Protein AF-A0A2D0JXX6-F1 (afdb_monomer_lite)

Radius of gyration: 14.84 Å; chains: 1; bounding box: 37×28×41 Å

pLDDT: mean 76.77, std 14.78, range [36.53, 92.88]

Sequence (84 aa):
MSADVVRKKNKGNYSYVIVIVGNEPEYSFKVIKYVKTRGKENKGKTKREIIFDEVLNLEQVLLLDDGVLKECIQEITNGGLNEK

Structure (mmCIF, N/CA/C/O backbone):
data_AF-A0A2D0JXX6-F1
#
_entry.id   AF-A0A2D0JXX6-F1
#
loop_
_atom_site.group_PDB
_atom_site.id
_atom_site.type_symbol
_atom_site.label_atom_id
_atom_site.label_alt_id
_atom_site.label_comp_id
_atom_site.label_asym_id
_atom_site.label_entity_id
_atom_site.label_seq_id
_atom_site.pdbx_PDB_ins_code
_atom_site.Cartn_x
_atom_site.Cartn_y
_atom_site.Cartn_z
_atom_site.occupancy
_atom_site.B_iso_or_equiv
_atom_site.auth_seq_id
_atom_site.auth_comp_id
_atom_site.auth_asym_id
_atom_site.auth_atom_id
_atom_site.pdbx_PDB_model_num
ATOM 1 N N . MET A 1 1 ? 1.575 -17.243 -16.920 1.00 39.78 1 MET A N 1
ATOM 2 C CA . MET A 1 1 ? 0.815 -16.370 -16.003 1.00 39.78 1 MET A CA 1
ATOM 3 C C . MET A 1 1 ? 1.755 -16.008 -14.876 1.00 39.78 1 MET A C 1
ATOM 5 O O . MET A 1 1 ? 2.050 -16.864 -14.051 1.00 39.78 1 MET A O 1
ATOM 9 N N . SER A 1 2 ? 2.331 -14.810 -14.937 1.00 47.78 2 SER A N 1
ATOM 10 C CA . SER A 1 2 ? 3.182 -14.260 -13.882 1.00 47.78 2 SER A CA 1
ATOM 11 C C . SER A 1 2 ? 2.350 -14.212 -12.603 1.00 47.78 2 SER A C 1
ATOM 13 O O . SER A 1 2 ? 1.232 -13.707 -12.635 1.00 47.78 2 SER A O 1
ATOM 15 N N . ALA A 1 3 ? 2.830 -14.822 -11.521 1.00 54.09 3 ALA A N 1
ATOM 16 C CA . ALA A 1 3 ? 2.103 -14.823 -10.261 1.00 54.09 3 ALA A CA 1
ATOM 17 C C . ALA A 1 3 ? 1.927 -13.375 -9.787 1.00 54.09 3 ALA A C 1
ATOM 19 O O . ALA A 1 3 ? 2.919 -12.660 -9.648 1.00 54.09 3 ALA A O 1
ATOM 20 N N . ASP A 1 4 ? 0.687 -12.951 -9.538 1.00 63.94 4 ASP A N 1
ATOM 21 C CA . ASP A 1 4 ? 0.405 -11.667 -8.906 1.00 63.94 4 ASP A CA 1
ATOM 22 C C . ASP A 1 4 ? 1.200 -11.577 -7.594 1.00 63.94 4 ASP A C 1
ATOM 24 O O . ASP A 1 4 ? 0.962 -12.325 -6.637 1.00 63.94 4 ASP A O 1
ATOM 28 N N . VAL A 1 5 ? 2.193 -10.687 -7.541 1.00 68.25 5 VAL A N 1
ATOM 29 C CA . VAL A 1 5 ? 2.998 -10.501 -6.332 1.00 68.25 5 VAL A CA 1
ATOM 30 C C . VAL A 1 5 ? 2.154 -9.718 -5.337 1.00 68.25 5 VAL A C 1
ATOM 32 O O . VAL A 1 5 ? 1.964 -8.508 -5.468 1.00 68.25 5 VAL A O 1
ATOM 35 N N . VAL A 1 6 ? 1.642 -10.421 -4.327 1.00 78.00 6 VAL A N 1
ATOM 36 C CA . VAL A 1 6 ? 0.863 -9.820 -3.241 1.00 78.00 6 VAL A CA 1
ATOM 37 C C . VAL A 1 6 ? 1.779 -9.508 -2.062 1.00 78.00 6 VAL A C 1
ATOM 39 O O . VAL A 1 6 ? 2.295 -10.410 -1.397 1.00 78.00 6 VAL A O 1
ATOM 42 N N . ARG A 1 7 ? 1.937 -8.224 -1.737 1.00 83.00 7 ARG A N 1
ATOM 43 C CA . ARG A 1 7 ? 2.651 -7.769 -0.536 1.00 83.00 7 ARG A CA 1
ATOM 44 C C . ARG A 1 7 ? 1.688 -7.186 0.485 1.00 83.00 7 ARG A 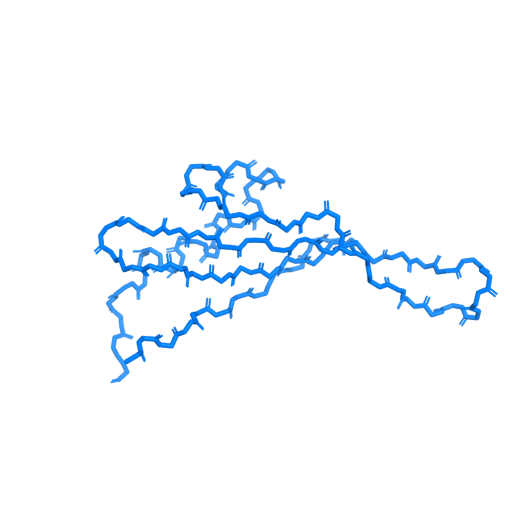C 1
ATOM 46 O O . ARG A 1 7 ? 0.692 -6.556 0.146 1.00 83.00 7 ARG A O 1
ATOM 53 N N . LYS A 1 8 ? 1.990 -7.405 1.766 1.00 86.69 8 LYS A N 1
ATOM 54 C CA . LYS A 1 8 ? 1.200 -6.891 2.890 1.00 86.69 8 LYS A CA 1
ATOM 55 C C . LYS A 1 8 ? 2.091 -6.078 3.817 1.00 86.69 8 LYS A C 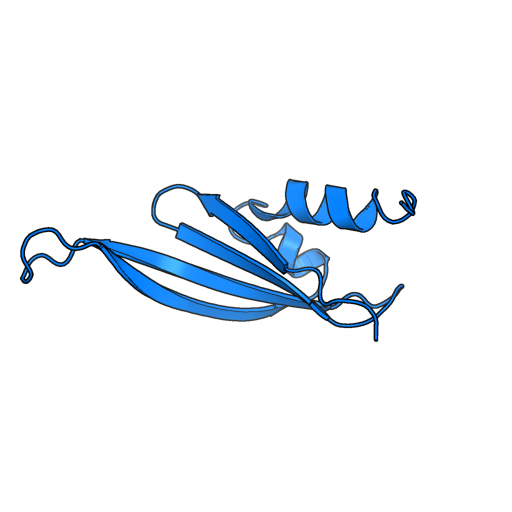1
ATOM 57 O O . LYS A 1 8 ? 3.096 -6.597 4.297 1.00 86.69 8 LYS A O 1
ATOM 62 N N . LYS A 1 9 ? 1.703 -4.839 4.121 1.00 86.19 9 LYS A N 1
ATOM 63 C CA . LYS A 1 9 ? 2.406 -3.962 5.075 1.00 86.19 9 LYS A CA 1
ATOM 64 C C . LYS A 1 9 ? 1.426 -3.488 6.144 1.00 86.19 9 LYS A C 1
ATOM 66 O O . LYS A 1 9 ? 0.247 -3.291 5.876 1.00 86.19 9 LYS A O 1
ATOM 71 N N . ASN A 1 10 ? 1.892 -3.317 7.375 1.00 87.00 10 ASN A N 1
ATOM 72 C CA . ASN A 1 10 ? 1.089 -2.779 8.474 1.00 87.00 10 ASN A CA 1
ATOM 73 C C . ASN A 1 10 ? 1.744 -1.496 8.995 1.00 87.00 10 ASN A C 1
ATOM 75 O O . ASN A 1 10 ? 2.962 -1.470 9.156 1.00 87.00 10 ASN A O 1
ATOM 79 N N . LYS A 1 11 ? 0.950 -0.462 9.298 1.00 85.94 11 LYS A N 1
ATOM 80 C CA . LYS A 1 11 ? 1.409 0.773 9.960 1.00 85.94 11 LYS A CA 1
ATOM 81 C C . LYS A 1 11 ? 0.340 1.233 10.946 1.00 85.94 11 LYS A C 1
ATOM 83 O O . LYS A 1 11 ? -0.732 1.681 10.545 1.00 85.94 11 LYS A O 1
ATOM 88 N N . GLY A 1 12 ? 0.617 1.078 12.241 1.00 86.50 12 GLY A N 1
ATOM 89 C CA . GLY A 1 12 ? -0.340 1.377 13.310 1.00 86.50 12 GLY A CA 1
ATOM 90 C C . GLY A 1 12 ? -1.657 0.611 13.145 1.00 86.50 12 GLY A C 1
ATOM 91 O O . GLY A 1 12 ? -1.670 -0.618 13.025 1.00 86.50 12 GLY A O 1
ATOM 92 N N . ASN A 1 13 ? -2.767 1.350 13.094 1.00 89.31 13 ASN A N 1
ATOM 93 C CA . ASN A 1 13 ? -4.102 0.788 12.880 1.00 89.31 13 ASN A CA 1
ATOM 94 C C . ASN A 1 13 ? -4.393 0.457 11.412 1.00 89.31 13 ASN A C 1
ATOM 96 O O . ASN A 1 13 ? -5.461 -0.065 11.125 1.00 89.31 13 ASN A O 1
ATOM 100 N N . TYR A 1 14 ? -3.472 0.710 10.484 1.00 90.12 14 TYR A N 1
ATOM 101 C CA . TYR A 1 14 ? -3.684 0.447 9.067 1.00 90.12 14 TYR A CA 1
ATOM 102 C C . TYR A 1 14 ? -2.967 -0.820 8.597 1.00 90.12 14 TYR A C 1
ATOM 104 O O . TYR A 1 14 ? -1.881 -1.173 9.072 1.00 90.12 14 TYR A O 1
ATOM 112 N N . SER A 1 15 ? -3.580 -1.499 7.636 1.00 90.50 15 SER A N 1
ATOM 113 C CA . SER A 1 15 ? -3.001 -2.607 6.880 1.00 90.50 15 SER A CA 1
ATOM 114 C C . SER A 1 15 ? -3.141 -2.308 5.395 1.00 90.50 15 SER A C 1
ATOM 116 O O . SER A 1 15 ? -4.201 -1.883 4.962 1.00 90.50 15 SER A O 1
ATOM 118 N N . TYR A 1 16 ? -2.099 -2.564 4.622 1.00 90.06 16 TYR A N 1
ATOM 119 C CA . TYR A 1 16 ? -2.044 -2.335 3.185 1.00 90.06 16 TYR A CA 1
ATOM 120 C C . TYR A 1 16 ? -1.821 -3.672 2.497 1.00 90.06 16 TYR A C 1
ATOM 122 O O . TYR A 1 16 ? -0.991 -4.468 2.947 1.00 90.06 16 TYR A O 1
ATOM 130 N N . VAL A 1 17 ? -2.552 -3.911 1.420 1.00 89.62 17 VAL A N 1
ATOM 131 C CA . VAL A 1 17 ? -2.327 -5.005 0.480 1.00 89.62 17 VAL A CA 1
ATOM 132 C C . VAL A 1 17 ? -1.977 -4.361 -0.849 1.00 89.62 17 VAL A C 1
ATOM 134 O O . VAL A 1 17 ? -2.735 -3.531 -1.335 1.00 89.62 17 VAL A O 1
ATOM 137 N N . ILE A 1 18 ? -0.830 -4.723 -1.408 1.00 87.75 18 ILE A N 1
ATOM 138 C CA . ILE A 1 18 ? -0.379 -4.261 -2.716 1.00 87.75 18 ILE A CA 1
ATOM 139 C C . ILE A 1 18 ? -0.338 -5.475 -3.626 1.00 87.75 18 ILE A C 1
ATOM 141 O O . ILE A 1 18 ? 0.249 -6.496 -3.260 1.00 87.75 18 ILE A O 1
ATOM 145 N N . VAL A 1 19 ? -0.948 -5.350 -4.793 1.00 86.69 19 VAL A N 1
ATOM 146 C CA . VAL A 1 19 ? -0.858 -6.322 -5.874 1.00 86.69 19 VAL A CA 1
ATOM 147 C C . VAL A 1 19 ? -0.242 -5.614 -7.065 1.00 86.69 19 VAL A C 1
ATOM 149 O O . VAL A 1 19 ? -0.736 -4.566 -7.480 1.00 86.69 19 VAL A O 1
ATOM 152 N N . ILE A 1 20 ? 0.846 -6.164 -7.589 1.00 81.31 20 ILE A N 1
ATOM 153 C CA . ILE A 1 20 ? 1.424 -5.675 -8.839 1.00 81.31 20 ILE A CA 1
ATOM 154 C C . ILE A 1 20 ? 0.565 -6.205 -9.980 1.00 81.31 20 ILE A C 1
ATOM 156 O O . ILE A 1 20 ? 0.339 -7.408 -10.076 1.00 81.31 20 ILE A O 1
ATOM 160 N N . VAL A 1 21 ? 0.096 -5.300 -10.825 1.00 78.88 21 VAL A N 1
ATOM 161 C CA . VAL A 1 21 ? -0.723 -5.582 -11.996 1.00 78.88 21 VAL A CA 1
ATOM 162 C C . VAL A 1 21 ? 0.023 -5.053 -13.216 1.00 78.88 21 VAL A C 1
ATOM 164 O O . VAL A 1 21 ? 0.412 -3.888 -13.259 1.00 78.88 21 VAL A O 1
ATOM 167 N N . GLY A 1 22 ? 0.217 -5.907 -14.216 1.00 70.62 22 GLY A N 1
ATOM 168 C CA . GLY A 1 22 ? 0.976 -5.568 -15.420 1.00 70.62 22 GLY A CA 1
ATOM 169 C C . GLY A 1 22 ? 2.426 -6.047 -15.376 1.00 70.62 22 GLY A C 1
ATOM 170 O O . GLY A 1 22 ? 2.883 -6.626 -14.391 1.00 70.62 22 GLY A O 1
ATOM 171 N N . ASN A 1 23 ? 3.124 -5.841 -16.490 1.00 68.56 23 ASN A N 1
ATOM 172 C CA . ASN A 1 23 ? 4.527 -6.201 -16.653 1.00 68.56 23 ASN A CA 1
ATOM 173 C C . ASN A 1 23 ? 5.361 -4.935 -16.843 1.00 68.56 23 ASN A C 1
ATOM 175 O O . ASN A 1 23 ? 4.853 -3.889 -17.245 1.00 68.56 23 ASN A O 1
ATOM 179 N N . GLU A 1 24 ? 6.655 -5.070 -16.590 1.00 60.78 24 GLU A N 1
ATOM 180 C CA . GLU A 1 24 ? 7.650 -4.049 -16.885 1.00 60.78 24 GLU A CA 1
ATOM 181 C C . GLU A 1 24 ? 7.526 -3.550 -18.340 1.00 60.78 24 GLU A C 1
ATOM 183 O O . GLU A 1 24 ? 7.336 -4.375 -19.241 1.00 60.78 24 GLU A O 1
ATOM 188 N N . PRO A 1 25 ? 7.624 -2.231 -18.609 1.00 65.06 25 PRO A N 1
ATOM 189 C CA . PRO A 1 25 ? 7.953 -1.129 -17.691 1.00 65.06 25 PRO A CA 1
ATOM 190 C C . PRO A 1 25 ? 6.743 -0.443 -17.024 1.00 65.06 25 PRO A C 1
ATOM 192 O O . PRO A 1 25 ? 6.921 0.378 -16.125 1.00 65.06 25 PRO A O 1
ATOM 195 N N . GLU A 1 26 ? 5.516 -0.756 -17.440 1.00 70.94 26 GLU A N 1
ATOM 196 C CA . GLU A 1 26 ? 4.291 -0.084 -16.984 1.00 70.94 26 GLU A CA 1
ATOM 197 C C . GLU A 1 26 ? 3.644 -0.834 -15.814 1.00 70.94 26 GLU A C 1
ATOM 199 O O . GLU A 1 26 ? 2.537 -1.372 -15.903 1.00 70.94 26 GLU A O 1
ATOM 204 N N . TYR A 1 27 ? 4.350 -0.875 -14.683 1.00 75.62 27 TYR A N 1
ATOM 205 C CA . TYR A 1 27 ? 3.797 -1.440 -13.457 1.00 75.62 27 TYR A CA 1
ATOM 206 C C . TYR A 1 27 ? 2.626 -0.596 -12.946 1.00 75.62 27 TYR A C 1
ATOM 208 O O . TYR A 1 27 ? 2.774 0.587 -12.630 1.00 75.62 27 TYR A O 1
ATOM 216 N N . SER A 1 28 ? 1.469 -1.235 -12.802 1.00 83.94 28 SER A N 1
ATOM 217 C CA . SER A 1 28 ? 0.345 -0.714 -12.033 1.00 83.94 28 SER A CA 1
ATOM 218 C C . SER A 1 28 ? 0.285 -1.419 -10.683 1.00 83.94 28 SER A C 1
ATOM 220 O O . SER A 1 28 ? 0.604 -2.599 -10.556 1.00 83.94 28 SER A O 1
ATOM 222 N N . PHE A 1 29 ? -0.141 -0.712 -9.646 1.00 86.81 29 PHE A N 1
ATOM 223 C CA . PHE A 1 29 ? -0.202 -1.250 -8.294 1.00 86.81 29 PHE A CA 1
ATOM 224 C C . PHE A 1 29 ? -1.624 -1.128 -7.782 1.00 86.81 29 PHE A C 1
ATOM 226 O O . PHE A 1 29 ? -2.093 -0.033 -7.474 1.00 86.81 29 PHE A O 1
ATOM 233 N N . LYS A 1 30 ? -2.319 -2.254 -7.646 1.00 90.38 30 LYS A N 1
ATOM 234 C CA . LYS A 1 30 ? -3.584 -2.269 -6.923 1.00 90.38 30 LYS A CA 1
ATOM 235 C C . LYS A 1 30 ? -3.288 -2.207 -5.430 1.00 90.38 30 LYS A C 1
ATOM 237 O O . LYS A 1 30 ? -2.679 -3.125 -4.880 1.00 90.38 30 LYS A O 1
ATOM 242 N N . VAL A 1 31 ? -3.717 -1.136 -4.774 1.00 90.25 31 VAL A N 1
ATOM 243 C CA . VAL A 1 31 ? -3.481 -0.895 -3.351 1.00 90.25 31 VAL A CA 1
ATOM 244 C C . VAL A 1 31 ? -4.805 -0.892 -2.604 1.00 90.25 31 VAL A C 1
ATOM 246 O O . VAL A 1 31 ? -5.675 -0.066 -2.860 1.00 90.25 31 VAL A O 1
ATOM 249 N N . ILE A 1 32 ? -4.922 -1.782 -1.619 1.00 92.06 32 ILE A N 1
ATOM 250 C CA . ILE A 1 32 ? -6.065 -1.856 -0.710 1.00 92.06 32 ILE A CA 1
ATOM 251 C C . ILE A 1 32 ? -5.606 -1.495 0.702 1.00 92.06 32 ILE A C 1
ATOM 253 O O . ILE A 1 32 ? -4.775 -2.196 1.289 1.00 92.06 32 ILE A O 1
ATOM 257 N N . LYS A 1 33 ? -6.161 -0.426 1.277 1.00 92.00 33 LYS A N 1
ATOM 258 C CA . LYS A 1 33 ? -5.927 -0.010 2.666 1.00 92.00 33 LYS A CA 1
ATOM 259 C C . LYS A 1 33 ? -7.108 -0.407 3.534 1.00 92.00 33 LYS A C 1
ATOM 261 O O . LYS A 1 33 ? -8.258 -0.062 3.268 1.00 92.00 33 LYS A O 1
ATOM 266 N N . TYR A 1 34 ? -6.792 -1.056 4.640 1.00 92.56 34 TYR A N 1
ATOM 267 C CA . TYR A 1 34 ? -7.717 -1.408 5.698 1.00 92.56 34 TYR A CA 1
ATOM 268 C C . TYR A 1 34 ? -7.399 -0.593 6.943 1.00 92.56 34 TYR A C 1
ATOM 270 O O . TYR A 1 34 ? -6.234 -0.484 7.326 1.00 92.56 34 TYR A O 1
ATOM 278 N N . VAL A 1 35 ? -8.422 -0.102 7.632 1.00 91.12 35 VAL A N 1
ATOM 279 C CA . VAL A 1 35 ? -8.313 0.408 9.001 1.00 91.12 35 VAL A CA 1
ATOM 280 C C . VAL A 1 35 ? -8.803 -0.649 9.985 1.00 91.12 35 VAL A C 1
ATOM 282 O O . VAL A 1 35 ? -9.826 -1.300 9.779 1.00 91.12 35 VAL A O 1
ATOM 285 N N . LYS A 1 36 ? -8.048 -0.850 11.061 1.00 88.00 36 LYS A N 1
ATOM 286 C CA . LYS A 1 36 ? -8.406 -1.686 12.203 1.00 88.00 36 LYS A CA 1
ATOM 287 C C . LYS A 1 36 ? -9.175 -0.821 13.187 1.00 88.00 36 LYS A C 1
ATOM 289 O O . LYS A 1 36 ? -8.587 0.013 13.874 1.00 88.00 36 LYS A O 1
ATOM 294 N N . THR A 1 37 ? -10.479 -1.035 13.267 1.00 81.69 37 THR A N 1
ATOM 295 C CA . THR A 1 37 ? -11.351 -0.373 14.235 1.00 81.69 37 THR A CA 1
ATOM 296 C C . THR A 1 37 ? -11.667 -1.345 15.367 1.00 81.69 37 THR A C 1
ATOM 298 O O . THR A 1 37 ? -11.940 -2.530 15.157 1.00 81.69 37 THR A O 1
ATOM 301 N N . ARG A 1 38 ? -11.583 -0.871 16.614 1.00 73.19 38 ARG A N 1
ATOM 302 C CA . ARG A 1 38 ? -12.039 -1.640 17.777 1.00 73.19 38 ARG A CA 1
ATOM 303 C C . ARG A 1 38 ? -13.513 -1.320 17.973 1.00 73.19 38 ARG A C 1
ATOM 305 O O . ARG A 1 38 ? -13.851 -0.191 18.319 1.00 73.19 38 ARG A O 1
ATOM 312 N N . GLY A 1 39 ? -14.385 -2.293 17.719 1.00 65.25 39 GLY A N 1
ATOM 313 C CA . GLY A 1 39 ? -15.821 -2.096 17.896 1.00 65.25 39 GLY A CA 1
ATOM 314 C C . GLY A 1 39 ? -16.135 -1.819 19.366 1.00 65.25 39 GLY A C 1
ATOM 315 O O . GLY A 1 39 ? -15.851 -2.662 20.217 1.00 65.25 39 GLY A O 1
ATOM 316 N N . LYS A 1 40 ? -16.714 -0.650 19.667 1.00 60.19 40 LYS A N 1
ATOM 317 C CA . LYS A 1 40 ? -17.172 -0.311 21.026 1.00 60.19 40 LYS A CA 1
ATOM 318 C C . LYS A 1 40 ? -18.323 -1.217 21.481 1.00 60.19 40 LYS A C 1
ATOM 320 O O . LYS A 1 40 ? -18.408 -1.534 22.658 1.00 60.19 40 LYS A O 1
ATOM 325 N N . GLU A 1 41 ? -19.148 -1.683 20.543 1.00 63.19 41 GLU A N 1
ATOM 326 C CA . GLU A 1 41 ? -20.380 -2.430 20.838 1.00 63.19 41 GLU A CA 1
ATOM 327 C C . GLU A 1 41 ? -20.204 -3.957 20.903 1.00 63.19 41 GLU A C 1
ATOM 329 O O . GLU A 1 41 ? -21.036 -4.646 21.479 1.00 63.19 41 GLU A O 1
ATOM 334 N N . ASN A 1 42 ? -19.106 -4.517 20.380 1.00 53.47 42 ASN A N 1
ATOM 335 C CA . ASN A 1 42 ? -18.923 -5.971 20.292 1.00 53.47 42 ASN A CA 1
ATOM 336 C C . ASN A 1 42 ? -17.618 -6.433 20.954 1.00 53.47 42 ASN A C 1
ATOM 338 O O . ASN A 1 42 ? -16.594 -6.588 20.290 1.00 53.47 42 ASN A O 1
ATOM 342 N N . LYS A 1 43 ? -17.675 -6.676 22.275 1.00 57.78 43 LYS A N 1
ATOM 343 C CA . LYS A 1 43 ? -16.730 -7.483 23.088 1.00 57.78 43 LYS A CA 1
ATOM 344 C C . LYS A 1 43 ? -15.253 -7.436 22.646 1.00 57.78 43 LYS A C 1
ATOM 346 O O . LYS A 1 43 ? -14.605 -8.471 22.517 1.00 57.78 43 LYS A O 1
ATOM 351 N N . GLY A 1 44 ? -14.709 -6.248 22.380 1.00 61.84 44 GLY A N 1
ATOM 352 C CA . GLY A 1 44 ? -13.290 -6.077 22.058 1.00 61.84 44 GLY A CA 1
ATOM 353 C C . GLY A 1 44 ? -12.800 -6.733 20.759 1.00 61.84 44 GLY A C 1
ATOM 354 O O . GLY A 1 44 ? -11.589 -6.882 20.606 1.00 61.84 44 GLY A O 1
ATOM 355 N N . LYS A 1 45 ? -13.682 -7.110 19.822 1.00 67.94 45 LYS A N 1
ATOM 356 C CA . LYS A 1 45 ? -13.264 -7.659 18.523 1.00 67.94 45 LYS A CA 1
ATOM 357 C C . LYS A 1 45 ? -12.754 -6.547 17.599 1.00 67.94 45 LYS A C 1
ATOM 359 O O . LYS A 1 45 ? -13.398 -5.510 17.428 1.00 67.94 45 LYS A O 1
ATOM 364 N N . THR A 1 46 ? -11.596 -6.780 16.987 1.00 73.31 46 THR A N 1
ATOM 365 C CA . THR A 1 46 ? -11.018 -5.899 15.964 1.00 73.31 46 THR A CA 1
ATOM 366 C C . THR A 1 46 ? -11.707 -6.157 14.627 1.00 73.31 46 THR A C 1
ATOM 368 O O . THR A 1 46 ? -11.621 -7.266 14.098 1.00 73.31 46 THR A O 1
ATOM 371 N N . LYS A 1 47 ? -12.367 -5.141 14.065 1.00 82.50 47 LYS A N 1
ATOM 372 C CA . LYS A 1 47 ? -12.888 -5.154 12.693 1.00 82.50 47 LYS A CA 1
ATOM 373 C C . LYS A 1 47 ? -11.837 -4.549 11.760 1.00 82.50 47 LYS A C 1
ATOM 375 O O . LYS A 1 47 ? -11.052 -3.697 12.172 1.00 82.50 47 LYS A O 1
ATOM 380 N N . ARG A 1 48 ? -11.788 -5.023 10.516 1.00 85.56 48 ARG A N 1
ATOM 381 C CA . ARG A 1 48 ? -11.024 -4.392 9.435 1.00 85.56 48 ARG A CA 1
ATOM 382 C C . ARG A 1 48 ? -12.008 -3.854 8.413 1.00 85.56 48 ARG A C 1
ATOM 384 O O . ARG A 1 48 ? -12.868 -4.603 7.961 1.00 85.56 48 ARG A O 1
ATOM 391 N N . GLU A 1 49 ? -11.875 -2.584 8.074 1.00 89.44 49 GLU A N 1
ATOM 392 C CA . GLU A 1 49 ? -12.733 -1.903 7.104 1.00 89.44 49 GLU A CA 1
ATOM 393 C C . GLU A 1 49 ? -11.862 -1.353 5.986 1.00 89.44 49 GLU A C 1
ATOM 395 O O . GLU A 1 49 ? -10.801 -0.793 6.259 1.00 89.44 49 GLU A O 1
ATOM 400 N N . ILE A 1 50 ? -12.277 -1.565 4.739 1.00 92.12 50 ILE A N 1
ATOM 401 C CA . ILE A 1 50 ? -11.582 -1.012 3.577 1.00 92.12 50 ILE A CA 1
ATOM 402 C C . ILE A 1 50 ? -11.870 0.485 3.543 1.00 92.12 50 ILE A C 1
ATOM 404 O O . ILE A 1 50 ? -13.024 0.895 3.630 1.00 92.12 50 ILE A O 1
ATOM 408 N N . ILE A 1 51 ? -10.815 1.283 3.434 1.00 92.25 51 ILE A N 1
ATOM 409 C CA . ILE A 1 51 ? -10.896 2.746 3.320 1.00 92.25 51 ILE A CA 1
ATOM 410 C C . ILE A 1 51 ? -10.218 3.269 2.050 1.00 92.25 51 ILE A C 1
ATOM 412 O O . ILE A 1 51 ? -10.255 4.465 1.791 1.00 92.25 51 ILE A O 1
ATOM 416 N N . PHE A 1 52 ? -9.574 2.384 1.286 1.00 92.25 52 PHE A N 1
ATOM 417 C CA . PHE A 1 52 ? -8.928 2.683 0.013 1.00 92.25 52 PHE A CA 1
ATOM 418 C C . PHE A 1 52 ? -8.826 1.386 -0.795 1.00 92.25 52 PHE A C 1
ATOM 420 O O . PHE A 1 52 ? -8.386 0.380 -0.237 1.00 92.25 52 PHE A O 1
ATOM 427 N N . ASP A 1 53 ? -9.2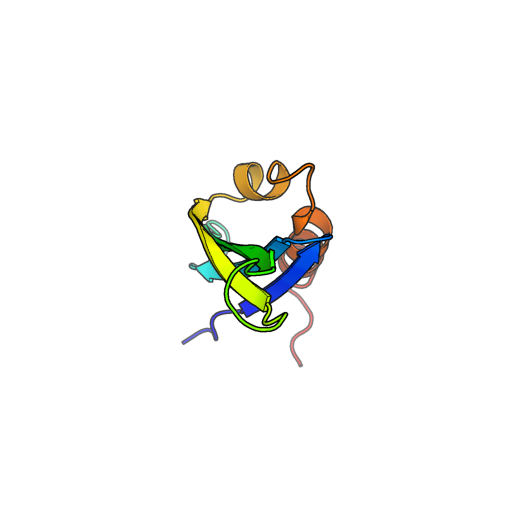26 1.401 -2.062 1.00 92.88 53 ASP A N 1
ATOM 428 C CA . ASP A 1 53 ? -9.067 0.299 -3.022 1.00 92.88 53 ASP A CA 1
ATOM 429 C C . ASP A 1 53 ? -8.941 0.911 -4.418 1.00 92.88 53 ASP A C 1
ATOM 431 O O . ASP A 1 53 ? -9.939 1.149 -5.089 1.00 92.88 53 ASP A O 1
ATOM 435 N N . GLU A 1 54 ? -7.713 1.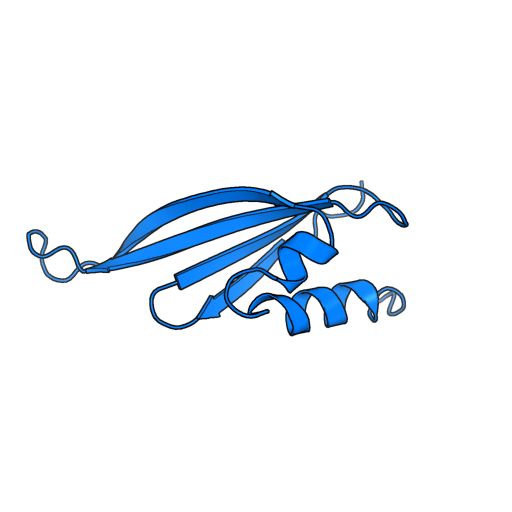238 -4.812 1.00 91.38 54 GLU A N 1
ATOM 436 C CA . GLU A 1 54 ? -7.432 1.945 -6.063 1.00 91.38 54 GLU A CA 1
ATOM 437 C C . GLU A 1 54 ? -6.239 1.318 -6.785 1.00 91.38 54 GLU A C 1
ATOM 439 O O . GLU A 1 54 ? -5.375 0.674 -6.176 1.00 91.38 54 GLU A O 1
ATOM 444 N N . VAL A 1 55 ? -6.178 1.532 -8.099 1.00 90.25 55 VAL A N 1
ATOM 445 C CA . VAL A 1 55 ? -5.009 1.201 -8.917 1.00 90.25 55 VAL A CA 1
ATOM 446 C C . VAL A 1 55 ? -4.180 2.463 -9.093 1.00 90.25 55 VAL A C 1
ATOM 448 O O . VAL A 1 55 ? -4.665 3.469 -9.600 1.00 90.25 55 VAL A O 1
ATOM 451 N N . LEU A 1 56 ? -2.928 2.398 -8.660 1.00 88.69 56 LEU A N 1
ATOM 452 C CA . LEU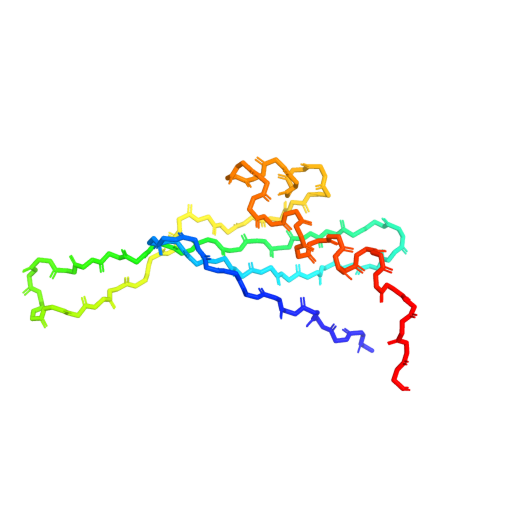 A 1 56 ? -2.009 3.523 -8.621 1.00 88.69 56 LEU A CA 1
ATOM 453 C C . LEU A 1 56 ? -0.787 3.257 -9.499 1.00 88.69 56 LEU A C 1
ATOM 455 O O . LEU A 1 56 ? -0.332 2.117 -9.624 1.00 88.69 56 LEU A O 1
ATOM 459 N N . ASN A 1 57 ? -0.222 4.322 -10.060 1.00 87.69 57 ASN A N 1
ATOM 460 C CA . ASN A 1 57 ? 1.102 4.276 -10.673 1.00 87.69 57 ASN A CA 1
ATOM 461 C C . ASN A 1 57 ? 2.212 4.365 -9.607 1.00 87.69 57 ASN A C 1
ATOM 463 O O . ASN A 1 57 ? 1.953 4.617 -8.426 1.00 87.69 57 ASN A O 1
ATOM 467 N N . LEU A 1 58 ? 3.463 4.163 -10.025 1.00 84.25 58 LEU A N 1
ATOM 468 C CA . LEU A 1 58 ? 4.622 4.171 -9.131 1.00 84.25 58 LEU A CA 1
ATOM 469 C C . LEU A 1 58 ? 4.706 5.446 -8.272 1.00 84.25 58 LEU A C 1
ATOM 471 O O . LEU A 1 58 ? 4.832 5.354 -7.052 1.00 84.25 58 LEU A O 1
ATOM 475 N N . GLU A 1 59 ? 4.604 6.626 -8.884 1.00 86.31 59 GLU A N 1
ATOM 476 C CA . GLU A 1 59 ? 4.707 7.907 -8.173 1.00 86.31 59 GLU A CA 1
ATOM 477 C C . GLU A 1 59 ? 3.604 8.068 -7.121 1.00 86.31 59 GLU A C 1
ATOM 479 O O . GLU A 1 59 ? 3.876 8.443 -5.980 1.00 86.31 59 GLU A O 1
ATOM 484 N N . GLN A 1 60 ? 2.366 7.706 -7.463 1.00 88.56 60 GLN A N 1
ATOM 485 C CA . GLN A 1 60 ? 1.227 7.767 -6.548 1.00 88.56 60 GLN A CA 1
ATOM 486 C C . GLN A 1 60 ? 1.401 6.836 -5.343 1.00 88.56 60 GLN A C 1
ATOM 488 O O . GLN A 1 60 ? 1.120 7.234 -4.212 1.00 88.56 60 GLN A O 1
ATOM 493 N N . VAL A 1 61 ? 1.898 5.611 -5.551 1.00 86.12 61 VAL A N 1
ATOM 494 C CA . VAL A 1 61 ? 2.169 4.676 -4.446 1.00 86.12 61 VAL A CA 1
ATOM 495 C C . VAL A 1 61 ? 3.284 5.189 -3.539 1.00 86.12 61 VAL A C 1
ATOM 497 O O . VAL A 1 61 ? 3.188 5.063 -2.317 1.00 86.12 61 VAL A O 1
ATOM 500 N N . LEU A 1 62 ? 4.337 5.776 -4.116 1.00 85.00 62 LEU A N 1
ATOM 501 C CA . LEU A 1 62 ? 5.463 6.331 -3.360 1.00 85.00 62 LEU A CA 1
ATOM 502 C C . LEU A 1 62 ? 5.059 7.526 -2.487 1.00 85.00 62 LEU A C 1
ATOM 504 O O . LEU A 1 62 ? 5.699 7.764 -1.462 1.00 85.00 62 LEU A O 1
ATOM 508 N N . LEU A 1 63 ? 3.999 8.241 -2.861 1.00 85.69 63 LEU A N 1
ATOM 509 C CA . LEU A 1 63 ? 3.442 9.356 -2.095 1.00 85.69 63 LEU A CA 1
ATOM 510 C C . LEU A 1 63 ? 2.382 8.922 -1.065 1.00 85.69 63 LEU A C 1
ATOM 512 O O . LEU A 1 63 ? 1.998 9.724 -0.213 1.00 85.69 63 LEU A O 1
ATOM 516 N N . LEU A 1 64 ? 1.920 7.667 -1.089 1.00 85.38 64 LEU A N 1
ATOM 517 C CA . LEU A 1 64 ? 0.860 7.203 -0.193 1.00 85.38 64 LEU A CA 1
ATOM 518 C C . LEU A 1 64 ? 1.338 7.100 1.271 1.00 85.38 64 LEU A C 1
ATOM 520 O O . LEU A 1 64 ? 2.312 6.405 1.575 1.00 85.38 64 LEU A O 1
ATOM 524 N N . ASP A 1 65 ? 0.602 7.749 2.184 1.00 80.31 65 ASP A N 1
ATOM 525 C CA . ASP A 1 65 ? 0.793 7.711 3.648 1.00 80.31 65 ASP A CA 1
ATOM 526 C C . ASP A 1 65 ? 2.254 7.950 4.094 1.00 80.31 65 ASP A C 1
ATOM 528 O O . ASP A 1 65 ? 2.819 7.191 4.904 1.00 80.31 65 ASP A O 1
ATOM 532 N N . ASP A 1 66 ? 2.851 9.011 3.538 1.00 80.75 66 ASP A N 1
ATOM 533 C CA . ASP A 1 66 ? 4.248 9.426 3.727 1.00 80.75 66 ASP A CA 1
ATOM 534 C C . ASP A 1 66 ? 5.249 8.349 3.289 1.00 80.75 66 ASP A C 1
ATOM 536 O O . ASP A 1 66 ? 6.216 8.034 3.988 1.00 80.75 66 ASP A O 1
ATOM 540 N N . GLY A 1 67 ? 4.979 7.717 2.146 1.00 76.88 67 GLY A N 1
ATOM 541 C CA . GLY A 1 67 ? 5.852 6.700 1.569 1.00 76.88 67 GLY A CA 1
ATOM 542 C C . GLY A 1 67 ? 5.907 5.410 2.381 1.00 76.88 67 GLY A C 1
ATOM 543 O O . GLY A 1 67 ? 6.916 4.708 2.348 1.00 76.88 67 GLY A O 1
ATOM 544 N N . VAL A 1 68 ? 4.830 5.042 3.087 1.00 80.50 68 VAL A N 1
ATOM 545 C CA . VAL A 1 68 ? 4.776 3.777 3.852 1.00 80.50 68 VAL A CA 1
ATOM 546 C C . VAL A 1 68 ? 5.053 2.547 2.982 1.00 80.50 68 VAL A C 1
ATOM 548 O O . VAL A 1 68 ? 5.545 1.527 3.469 1.00 80.50 68 VAL A O 1
ATOM 551 N N . LEU A 1 69 ? 4.732 2.646 1.694 1.00 81.38 69 LEU A N 1
ATOM 552 C CA . LEU A 1 69 ? 4.909 1.577 0.722 1.00 81.38 69 LEU A CA 1
ATOM 553 C C . LEU A 1 6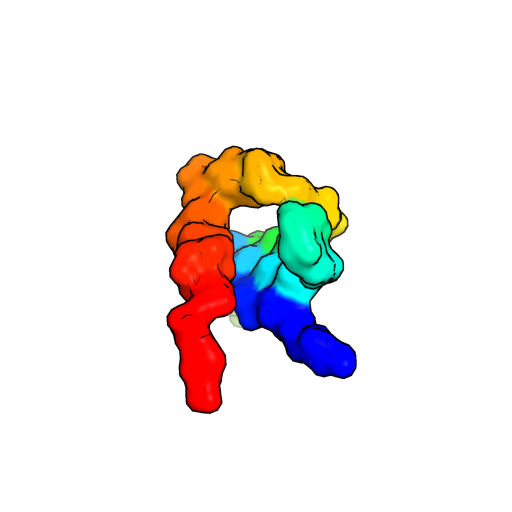9 ? 6.252 1.657 -0.013 1.00 81.38 69 LEU A C 1
ATOM 555 O O . LEU A 1 69 ? 6.587 0.717 -0.727 1.00 81.38 69 LEU A O 1
ATOM 559 N N . LYS A 1 70 ? 7.050 2.712 0.203 1.00 82.75 70 LYS A N 1
ATOM 560 C CA . LYS A 1 70 ? 8.303 2.965 -0.521 1.00 82.75 70 LYS A CA 1
ATOM 561 C C . LYS A 1 70 ? 9.282 1.802 -0.434 1.00 82.75 70 LYS A C 1
ATOM 563 O O . LYS A 1 70 ? 9.734 1.346 -1.472 1.00 82.75 70 LYS A O 1
ATOM 568 N N . GLU A 1 71 ? 9.560 1.289 0.765 1.00 77.88 71 GLU A N 1
ATOM 569 C CA . GLU A 1 71 ? 10.473 0.145 0.936 1.00 77.88 71 GLU A CA 1
ATOM 570 C C . GLU A 1 71 ? 9.982 -1.085 0.166 1.00 77.88 71 GLU A C 1
ATOM 572 O O . GLU A 1 71 ? 10.750 -1.742 -0.524 1.00 77.88 71 GLU A O 1
ATOM 577 N N . CYS A 1 72 ? 8.677 -1.360 0.237 1.00 77.75 72 CYS A N 1
ATOM 578 C CA . CYS A 1 72 ? 8.083 -2.539 -0.380 1.00 77.75 72 CYS A CA 1
ATOM 579 C C . CYS A 1 72 ? 8.138 -2.463 -1.908 1.00 77.75 72 CYS A C 1
ATOM 581 O O . CYS A 1 72 ? 8.441 -3.453 -2.567 1.00 77.75 72 CYS A O 1
ATOM 583 N N . ILE A 1 73 ? 7.876 -1.277 -2.459 1.00 79.38 73 ILE A N 1
ATOM 584 C CA . ILE A 1 73 ? 7.999 -1.017 -3.889 1.00 79.38 73 ILE A CA 1
ATOM 585 C C . ILE A 1 73 ? 9.463 -1.033 -4.323 1.00 79.38 73 ILE A C 1
ATOM 587 O O . ILE A 1 73 ? 9.757 -1.623 -5.349 1.00 79.38 73 ILE A O 1
ATOM 591 N N . GLN A 1 74 ? 10.387 -0.477 -3.538 1.00 77.50 74 GLN A N 1
ATOM 592 C CA . GLN A 1 74 ? 11.818 -0.532 -3.845 1.00 77.50 74 GLN A CA 1
ATOM 593 C C . GLN A 1 74 ? 12.353 -1.965 -3.858 1.00 77.50 74 GLN A C 1
ATOM 595 O O . GLN A 1 74 ? 13.126 -2.301 -4.743 1.00 77.50 74 GLN A O 1
ATOM 600 N N . GLU A 1 75 ? 11.935 -2.829 -2.930 1.00 72.56 75 GLU A N 1
ATOM 601 C CA . GLU A 1 75 ? 12.275 -4.258 -2.972 1.00 72.56 75 GLU A CA 1
ATOM 602 C C . GLU A 1 75 ? 11.732 -4.943 -4.231 1.00 72.56 75 GLU A C 1
ATOM 604 O O . GLU A 1 75 ? 12.369 -5.842 -4.767 1.00 72.56 75 GLU A O 1
ATOM 609 N N . ILE A 1 76 ? 10.563 -4.522 -4.712 1.00 70.81 76 ILE A N 1
ATOM 610 C CA . ILE A 1 76 ? 9.947 -5.041 -5.935 1.00 70.81 76 ILE A CA 1
ATOM 611 C C . ILE A 1 76 ? 10.694 -4.544 -7.180 1.00 70.81 76 ILE A C 1
ATOM 613 O O . ILE A 1 76 ? 11.059 -5.350 -8.028 1.00 70.81 76 ILE A O 1
ATOM 617 N N . THR A 1 77 ? 10.936 -3.235 -7.290 1.00 69.38 77 THR A N 1
ATOM 618 C CA . THR A 1 77 ? 11.544 -2.613 -8.475 1.00 69.38 77 THR A CA 1
ATOM 619 C C . THR A 1 77 ? 13.046 -2.859 -8.550 1.00 69.38 77 THR A C 1
ATOM 621 O O . THR A 1 77 ? 13.582 -3.003 -9.640 1.00 69.38 77 THR A O 1
ATOM 624 N N . ASN A 1 78 ? 13.741 -2.932 -7.410 1.00 67.25 78 ASN A N 1
ATOM 625 C CA . ASN A 1 78 ? 15.175 -3.241 -7.367 1.00 67.25 78 ASN A CA 1
ATOM 626 C C . ASN A 1 78 ? 15.440 -4.755 -7.312 1.00 67.25 78 ASN A C 1
ATOM 628 O O . ASN A 1 78 ? 16.547 -5.189 -7.614 1.00 67.25 78 ASN A O 1
ATOM 632 N N . GLY A 1 79 ? 14.450 -5.555 -6.902 1.00 53.69 79 GLY A N 1
ATOM 633 C CA . GLY A 1 79 ? 14.541 -7.012 -6.768 1.00 53.69 79 GLY A CA 1
ATOM 634 C C . GLY A 1 79 ? 14.088 -7.799 -7.996 1.00 53.69 79 GLY A C 1
ATOM 635 O O . GLY A 1 79 ? 13.972 -9.019 -7.906 1.00 53.69 79 GLY A O 1
ATOM 636 N N . GLY A 1 80 ? 13.876 -7.143 -9.142 1.00 47.38 80 GLY A N 1
ATOM 637 C CA . GLY A 1 80 ? 13.554 -7.781 -10.426 1.00 47.38 80 GLY A CA 1
ATOM 638 C C . GLY A 1 80 ? 14.618 -8.745 -10.983 1.00 47.38 80 GLY A C 1
ATOM 639 O O . GLY A 1 80 ? 14.437 -9.261 -12.077 1.00 47.38 80 GLY A O 1
ATOM 640 N N . LEU A 1 81 ? 15.705 -9.029 -10.256 1.00 47.47 81 LEU A N 1
ATOM 641 C CA . LEU A 1 81 ? 16.764 -9.970 -10.647 1.00 47.47 81 LEU A CA 1
ATOM 642 C C . LEU A 1 81 ? 17.249 -10.805 -9.451 1.00 47.47 81 LEU A C 1
ATOM 644 O O . LEU A 1 81 ? 18.423 -10.819 -9.100 1.00 47.47 81 LEU A O 1
ATOM 648 N N . ASN A 1 82 ? 16.340 -11.525 -8.804 1.00 37.50 82 ASN A N 1
ATOM 649 C CA . ASN A 1 82 ? 16.728 -12.816 -8.242 1.00 37.50 82 ASN A CA 1
ATOM 650 C C . ASN A 1 82 ? 15.627 -13.823 -8.559 1.00 37.50 82 ASN A C 1
ATOM 652 O O . ASN A 1 82 ? 14.729 -14.100 -7.760 1.00 37.50 82 ASN A O 1
ATOM 656 N N . GLU A 1 83 ? 15.709 -14.319 -9.797 1.00 36.69 83 GLU A N 1
ATOM 657 C CA . GLU A 1 83 ? 15.275 -15.666 -10.139 1.00 36.69 83 GLU A CA 1
ATOM 658 C C . GLU A 1 83 ? 15.750 -16.635 -9.050 1.00 36.69 83 GLU A C 1
ATOM 660 O O . GLU A 1 83 ? 16.859 -16.531 -8.521 1.00 36.69 83 GLU A O 1
ATOM 665 N N . LYS A 1 84 ? 14.844 -17.525 -8.668 1.00 36.53 84 LYS A N 1
ATOM 666 C CA . LYS A 1 84 ? 15.101 -18.597 -7.718 1.00 36.53 84 LYS A CA 1
ATOM 667 C C . LYS A 1 84 ? 15.903 -19.712 -8.370 1.00 36.53 84 LYS A C 1
ATOM 669 O O . LYS A 1 84 ? 15.625 -19.986 -9.557 1.00 36.53 84 LYS A O 1
#

Secondary structure (DSSP, 8-state):
-----EEEEEETTEEEEEEEES-TTS-EEEEEEEEEEE-TTTTTPEEEEEEEEEEE-HHHHHHTTTTTTHHHHHHHHH-TT---

Foldseek 3Di:
DPPFDWDWDDDVQKIKIWTWDDDPPFTKIFIWIWGFDQDPVPDRDTDTDTPDTDIDGPVRCCPPPVRSCVVVVCCVVVVPPDDD